Protein AF-A0A972NFC0-F1 (afdb_monomer)

Structure (mmCIF, N/CA/C/O backbone):
data_AF-A0A972NFC0-F1
#
_entry.id   AF-A0A972NFC0-F1
#
loop_
_atom_site.group_PDB
_atom_site.id
_atom_site.type_symbol
_atom_site.label_atom_id
_atom_site.label_alt_id
_atom_site.label_comp_id
_atom_site.label_asym_id
_atom_site.label_entity_id
_a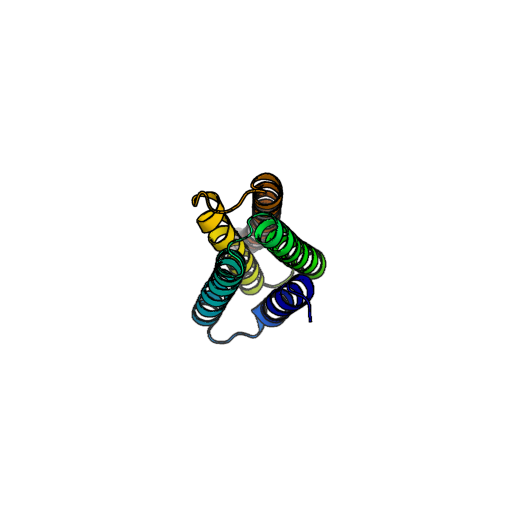tom_site.label_seq_id
_atom_site.pdbx_PDB_ins_code
_atom_site.Cartn_x
_atom_site.Cartn_y
_atom_site.Cartn_z
_atom_site.occupancy
_atom_site.B_iso_or_equiv
_atom_site.auth_seq_id
_atom_site.auth_comp_id
_atom_site.auth_asym_id
_atom_site.auth_atom_id
_atom_site.pdbx_PDB_model_num
ATOM 1 N N . MET A 1 1 ? -3.403 8.943 -20.385 1.00 60.56 1 MET A N 1
ATOM 2 C CA . MET A 1 1 ? -3.005 9.077 -18.966 1.00 60.56 1 MET A CA 1
ATOM 3 C C . MET A 1 1 ? -1.636 8.442 -18.799 1.00 60.56 1 MET A C 1
ATOM 5 O O . MET A 1 1 ? -1.401 7.422 -19.431 1.00 60.56 1 MET A O 1
ATOM 9 N N . GLY A 1 2 ? -0.722 9.068 -18.053 1.00 87.06 2 GLY A N 1
ATOM 10 C CA . GLY A 1 2 ? 0.599 8.486 -17.775 1.00 87.06 2 GLY A CA 1
ATOM 11 C C . GLY A 1 2 ? 0.533 7.410 -16.686 1.00 87.06 2 GLY A C 1
ATOM 12 O O . GLY A 1 2 ? -0.426 7.394 -15.914 1.00 87.06 2 GLY A O 1
ATOM 13 N N . VAL A 1 3 ? 1.562 6.556 -16.597 1.00 89.19 3 VAL A N 1
ATOM 14 C CA . VAL A 1 3 ? 1.676 5.469 -15.595 1.00 89.19 3 VAL A CA 1
ATOM 15 C C . VAL A 1 3 ? 1.441 5.986 -14.175 1.00 89.19 3 VAL A C 1
ATOM 17 O O . VAL A 1 3 ? 0.684 5.390 -13.411 1.00 89.19 3 VAL A O 1
ATOM 20 N N . LYS A 1 4 ? 2.028 7.144 -13.858 1.00 93.62 4 LYS A N 1
ATOM 21 C CA . LYS A 1 4 ? 1.857 7.840 -12.581 1.00 93.62 4 LYS A CA 1
ATOM 22 C C . LYS A 1 4 ? 0.387 8.110 -12.242 1.00 93.62 4 LYS A C 1
ATOM 24 O O . LYS A 1 4 ? -0.090 7.691 -11.192 1.00 93.62 4 LYS A O 1
ATOM 29 N N . SER A 1 5 ? -0.333 8.801 -13.130 1.00 93.94 5 SER A N 1
ATOM 30 C CA . SER A 1 5 ? -1.737 9.175 -12.909 1.00 93.94 5 SER A CA 1
ATOM 31 C C . SER A 1 5 ? -2.646 7.951 -12.840 1.00 93.94 5 SER A C 1
ATOM 33 O O . SER A 1 5 ? -3.514 7.892 -11.976 1.00 93.94 5 SER A O 1
ATOM 35 N N . GLU A 1 6 ? -2.413 6.956 -13.706 1.00 93.50 6 GLU A N 1
ATOM 36 C CA . GLU A 1 6 ? -3.192 5.714 -13.704 1.00 93.50 6 GLU A CA 1
ATOM 37 C C . GLU A 1 6 ? -3.060 4.981 -12.365 1.00 93.50 6 GLU A C 1
ATOM 39 O O . GLU A 1 6 ? -4.065 4.571 -11.779 1.00 93.50 6 GLU A O 1
ATOM 44 N N . LEU A 1 7 ? -1.832 4.824 -11.858 1.00 94.50 7 LEU A N 1
ATOM 45 C CA . LEU A 1 7 ? -1.628 4.144 -10.586 1.00 94.50 7 LEU A CA 1
ATOM 46 C C . LEU A 1 7 ? -2.219 4.939 -9.425 1.00 94.50 7 LEU A C 1
ATOM 48 O O . LEU A 1 7 ? -2.877 4.359 -8.562 1.00 94.50 7 LEU A O 1
ATOM 52 N N . LYS A 1 8 ? -2.003 6.256 -9.421 1.00 96.44 8 LYS A N 1
ATOM 53 C CA . LYS A 1 8 ? -2.528 7.137 -8.386 1.00 96.44 8 LYS A CA 1
ATOM 54 C C . LYS A 1 8 ? -4.042 6.986 -8.254 1.00 96.44 8 LYS A C 1
ATOM 56 O O . LYS A 1 8 ? -4.540 6.674 -7.176 1.00 96.44 8 LYS A O 1
ATOM 61 N N . GLU A 1 9 ? -4.772 7.130 -9.357 1.00 96.12 9 GLU A N 1
ATOM 62 C CA . GLU A 1 9 ? -6.231 6.987 -9.372 1.00 96.12 9 GLU A CA 1
ATOM 63 C C . GLU A 1 9 ? -6.678 5.579 -8.971 1.00 96.12 9 GLU A C 1
ATOM 65 O O . GLU A 1 9 ? -7.616 5.427 -8.190 1.00 96.12 9 GLU A O 1
ATOM 70 N N . PHE A 1 10 ? -5.985 4.540 -9.446 1.00 96.06 10 PHE A N 1
ATOM 71 C CA . PHE A 1 10 ? 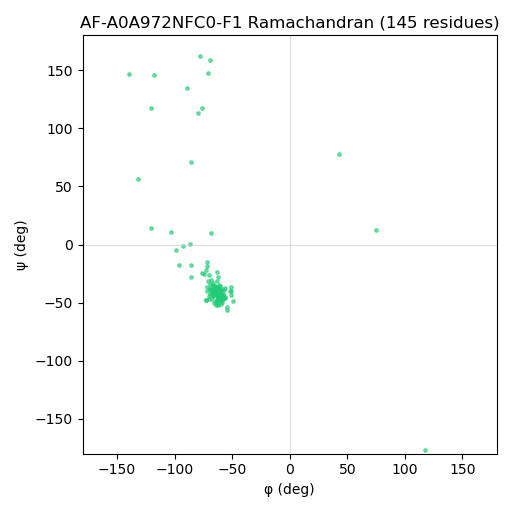-6.271 3.155 -9.075 1.00 96.06 10 PHE A CA 1
ATOM 72 C C . PHE A 1 10 ? -6.194 2.929 -7.554 1.00 96.06 10 PHE A C 1
ATOM 74 O O . PHE A 1 10 ? -7.097 2.320 -6.975 1.00 96.06 10 PHE A O 1
ATOM 81 N N . VAL A 1 11 ? -5.149 3.445 -6.901 1.00 96.62 11 VAL A N 1
ATOM 82 C CA . VAL A 1 11 ? -4.950 3.327 -5.447 1.00 96.62 11 VAL A CA 1
ATOM 83 C C . VAL A 1 11 ? -5.968 4.174 -4.686 1.00 96.62 11 VAL A C 1
ATOM 85 O O . VAL A 1 11 ? -6.581 3.676 -3.742 1.00 96.62 11 VAL A O 1
ATOM 88 N N . LEU A 1 12 ? -6.207 5.417 -5.118 1.00 96.25 12 LEU A N 1
ATOM 89 C CA . LEU A 1 12 ? -7.180 6.318 -4.491 1.00 96.25 12 LEU A CA 1
ATOM 90 C C . LEU A 1 12 ? -8.602 5.758 -4.537 1.00 9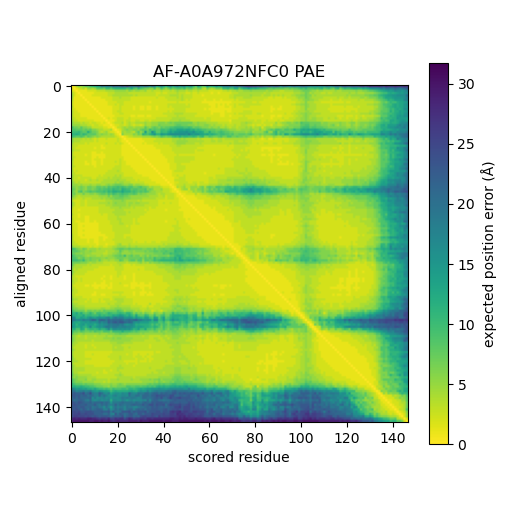6.25 12 LEU A C 1
ATOM 92 O O . LEU A 1 12 ? -9.300 5.776 -3.526 1.00 96.25 12 LEU A O 1
ATOM 96 N N . ASN A 1 13 ? -9.025 5.226 -5.684 1.00 95.00 13 ASN A N 1
ATOM 97 C CA . ASN A 1 13 ? -10.363 4.663 -5.853 1.00 95.00 13 ASN A CA 1
ATOM 98 C C . ASN A 1 13 ? -10.604 3.481 -4.907 1.00 95.00 13 ASN A C 1
ATOM 100 O O . ASN A 1 13 ? -11.687 3.346 -4.331 1.00 95.00 13 ASN A O 1
ATOM 104 N N . PHE A 1 14 ? -9.591 2.635 -4.705 1.00 95.25 14 PHE A N 1
ATOM 105 C CA . PHE A 1 14 ? -9.695 1.543 -3.745 1.00 95.25 14 PHE A CA 1
ATOM 106 C C . PHE A 1 14 ? -9.651 2.051 -2.297 1.00 95.25 14 PHE A C 1
ATOM 108 O O . PHE A 1 14 ? -10.509 1.684 -1.497 1.00 95.25 14 PHE A O 1
ATOM 115 N N . GLY A 1 15 ? -8.694 2.926 -1.972 1.00 93.56 15 GLY A N 1
ATOM 116 C CA . GLY A 1 15 ? -8.481 3.453 -0.622 1.00 93.56 15 GLY A CA 1
ATOM 117 C C . GLY A 1 15 ? -9.652 4.282 -0.083 1.00 93.56 15 GLY A C 1
ATOM 118 O O . GLY A 1 15 ? -10.005 4.168 1.087 1.00 93.56 15 GLY A O 1
ATOM 119 N N . ARG A 1 16 ? -10.321 5.066 -0.936 1.00 93.25 16 ARG A N 1
ATOM 120 C CA . ARG A 1 16 ? -11.487 5.878 -0.537 1.00 93.25 16 ARG A CA 1
ATOM 121 C C . ARG A 1 16 ? -12.748 5.048 -0.291 1.00 93.25 16 ARG A C 1
ATOM 123 O O . ARG A 1 16 ? -13.626 5.495 0.433 1.00 93.25 16 ARG A O 1
ATOM 130 N N . SER A 1 17 ? -12.831 3.840 -0.851 1.00 90.81 17 SER A N 1
ATOM 131 C CA . SER A 1 17 ? -14.014 2.971 -0.758 1.00 90.81 17 SER A CA 1
ATOM 132 C C . SER A 1 17 ? -13.864 1.817 0.244 1.00 90.81 17 SER A C 1
ATOM 134 O O . SER A 1 17 ? -14.705 0.923 0.280 1.00 90.81 17 SER A O 1
ATOM 136 N N . LEU A 1 18 ? -12.821 1.807 1.088 1.00 89.75 18 LEU A N 1
ATOM 137 C CA . LEU A 1 18 ? -12.533 0.693 2.014 1.00 89.75 18 LEU A CA 1
ATOM 138 C C . LEU A 1 18 ? -13.701 0.361 2.964 1.00 89.75 18 LEU A C 1
ATOM 140 O O . LEU A 1 18 ? -13.955 -0.812 3.255 1.00 89.75 18 LEU A O 1
ATOM 144 N N . GLY A 1 19 ? -14.420 1.381 3.443 1.00 83.12 19 GLY A N 1
ATOM 145 C CA . GLY A 1 19 ? -15.550 1.215 4.364 1.00 83.12 19 GLY A CA 1
ATOM 146 C C . GLY A 1 19 ? -16.788 0.574 3.728 1.00 83.12 19 GLY A C 1
ATOM 147 O O . GLY A 1 19 ? -17.548 -0.093 4.422 1.00 83.12 19 GLY A O 1
ATOM 148 N N . GLU A 1 20 ? -16.956 0.712 2.414 1.00 86.38 20 GLU A N 1
ATOM 149 C CA . GLU A 1 20 ? -18.196 0.384 1.693 1.00 86.38 20 GLU A CA 1
ATOM 150 C C . GLU A 1 20 ? -18.151 -0.993 1.005 1.00 86.38 20 GLU A C 1
ATOM 152 O O . GLU A 1 20 ? -19.137 -1.449 0.433 1.00 86.38 20 GLU A O 1
ATOM 157 N N . LYS A 1 21 ? -17.008 -1.692 1.043 1.00 84.75 21 LYS A N 1
ATOM 158 C CA . LYS A 1 21 ? -16.838 -2.982 0.354 1.00 84.75 21 LYS A CA 1
ATOM 159 C C . LYS A 1 21 ? -17.456 -4.141 1.141 1.00 84.75 21 LYS A C 1
ATOM 161 O O . LYS A 1 21 ? -16.927 -4.542 2.177 1.00 84.75 21 LYS A O 1
ATOM 166 N N . GLU A 1 22 ? -18.514 -4.737 0.591 1.00 73.69 22 GLU A N 1
ATOM 167 C CA . GLU A 1 22 ? -19.246 -5.870 1.190 1.00 73.69 22 GLU A CA 1
ATOM 168 C C . GLU A 1 22 ? -18.472 -7.208 1.163 1.00 73.69 22 GLU A C 1
ATOM 170 O O . GLU A 1 22 ? -18.783 -8.117 1.926 1.00 73.69 22 GLU A O 1
ATOM 175 N N . ALA A 1 23 ? -17.403 -7.315 0.364 1.00 88.62 23 ALA A N 1
ATOM 176 C CA . ALA A 1 23 ? -16.507 -8.479 0.307 1.00 88.62 23 ALA A CA 1
ATOM 177 C C . ALA A 1 23 ? -15.030 -8.055 0.375 1.00 88.62 23 ALA A C 1
ATOM 179 O O . ALA A 1 23 ? -14.236 -8.345 -0.525 1.00 88.62 23 ALA A O 1
ATOM 180 N N . PHE A 1 24 ? -14.675 -7.319 1.432 1.00 92.50 24 PHE A N 1
ATOM 181 C CA . PHE A 1 24 ? -13.387 -6.630 1.549 1.00 92.50 24 PHE A CA 1
ATOM 182 C C . PHE A 1 24 ? -12.167 -7.510 1.230 1.00 92.50 24 PHE A C 1
ATOM 184 O O . PHE A 1 24 ? -11.332 -7.098 0.432 1.00 92.50 24 PHE A O 1
ATOM 191 N N . GLU A 1 25 ? -12.067 -8.719 1.788 1.00 91.44 25 GLU A N 1
ATOM 192 C CA . GLU A 1 25 ? -10.900 -9.592 1.569 1.00 91.44 25 GLU A CA 1
ATOM 193 C C . GLU A 1 25 ? -10.748 -10.020 0.102 1.00 91.44 25 GLU A C 1
ATOM 195 O O . GLU A 1 25 ? -9.647 -9.984 -0.452 1.00 91.44 25 GLU A O 1
ATOM 200 N N . GLY A 1 26 ? -11.857 -10.370 -0.557 1.00 94.38 26 GLY A N 1
ATOM 201 C CA . GLY A 1 26 ? -11.858 -10.727 -1.976 1.00 94.38 26 GLY A CA 1
ATOM 202 C C . GLY A 1 26 ? -11.515 -9.534 -2.869 1.00 94.38 26 GLY A C 1
ATOM 203 O O . GLY A 1 26 ? -10.740 -9.661 -3.817 1.00 94.38 26 GLY A O 1
ATOM 204 N N . GLU A 1 27 ? -12.040 -8.355 -2.544 1.00 95.31 27 GLU A N 1
ATOM 205 C CA . GLU A 1 27 ? -11.716 -7.110 -3.244 1.00 95.31 27 GLU A CA 1
ATOM 206 C C . GLU A 1 27 ? -10.253 -6.693 -3.034 1.00 95.31 27 GLU A C 1
ATOM 208 O O . GLU A 1 27 ? -9.588 -6.279 -3.984 1.00 95.31 27 GLU A O 1
ATOM 213 N N . LEU A 1 28 ? -9.717 -6.867 -1.824 1.00 95.88 28 LEU A N 1
ATOM 214 C CA . LEU A 1 28 ? -8.312 -6.619 -1.511 1.00 95.88 28 LEU A CA 1
ATOM 215 C C . LEU A 1 28 ? -7.397 -7.566 -2.292 1.00 95.88 28 LEU A C 1
ATOM 217 O O . LEU A 1 28 ? -6.378 -7.131 -2.827 1.00 95.88 28 LEU A O 1
ATOM 221 N N . LEU A 1 29 ? -7.766 -8.843 -2.415 1.00 95.25 29 LEU A N 1
ATOM 222 C CA . LEU A 1 29 ? -7.025 -9.795 -3.239 1.00 95.25 29 LEU A CA 1
ATOM 223 C C . LEU A 1 29 ? -6.996 -9.360 -4.711 1.00 95.25 29 LEU A C 1
ATOM 225 O O . LEU A 1 29 ? -5.921 -9.314 -5.312 1.00 95.25 29 LEU A O 1
ATOM 229 N N . LYS A 1 30 ? -8.148 -8.985 -5.285 1.00 95.25 30 LYS A N 1
ATOM 230 C CA . LYS A 1 30 ? -8.222 -8.471 -6.665 1.00 95.25 30 LYS A CA 1
ATOM 231 C C . LYS A 1 30 ? -7.359 -7.225 -6.846 1.00 95.25 30 LYS A C 1
ATOM 233 O O . LYS A 1 30 ? -6.621 -7.134 -7.825 1.00 95.25 30 LYS A O 1
ATOM 238 N N . PHE A 1 31 ? -7.416 -6.294 -5.895 1.00 96.31 31 PHE A N 1
ATOM 239 C CA . PHE A 1 31 ? -6.586 -5.093 -5.898 1.00 96.31 31 PHE A CA 1
ATOM 240 C C . PHE A 1 31 ? -5.094 -5.435 -5.902 1.00 96.31 31 PHE A C 1
ATOM 242 O O . PHE A 1 31 ? -4.364 -4.941 -6.758 1.00 96.31 31 PHE A O 1
ATOM 249 N N . ARG A 1 32 ? -4.643 -6.329 -5.013 1.00 95.94 32 ARG A N 1
ATOM 250 C CA . ARG A 1 32 ? -3.235 -6.756 -4.935 1.00 95.94 32 ARG A CA 1
ATOM 251 C C . ARG A 1 32 ? -2.758 -7.401 -6.234 1.00 95.94 32 ARG A C 1
ATOM 253 O O . ARG A 1 32 ? -1.691 -7.053 -6.732 1.00 95.94 32 ARG A O 1
ATOM 260 N N . LEU A 1 33 ? -3.559 -8.291 -6.821 1.00 95.12 33 LEU A N 1
ATOM 261 C CA . LEU A 1 33 ? -3.243 -8.911 -8.112 1.00 95.12 33 LEU A CA 1
ATOM 262 C C . LEU A 1 33 ? -3.163 -7.870 -9.236 1.00 95.12 33 LEU A C 1
ATOM 264 O O . LEU A 1 33 ? -2.250 -7.914 -10.058 1.00 95.12 33 LEU A O 1
ATOM 268 N N . ALA A 1 34 ? -4.080 -6.904 -9.250 1.00 95.62 34 ALA A N 1
ATOM 269 C CA . ALA A 1 34 ? -4.103 -5.836 -10.242 1.00 95.62 34 ALA A CA 1
ATOM 270 C C . ALA A 1 34 ? -2.956 -4.822 -10.060 1.00 95.62 34 ALA A C 1
ATOM 272 O O . ALA A 1 34 ? -2.467 -4.277 -11.052 1.00 95.62 34 ALA A O 1
ATOM 273 N N . LEU A 1 35 ? -2.504 -4.579 -8.825 1.00 95.06 35 LEU A N 1
ATOM 274 C CA . LEU A 1 35 ? -1.296 -3.807 -8.527 1.00 95.06 35 LEU A CA 1
ATOM 275 C C . LEU A 1 35 ? -0.055 -4.550 -9.034 1.00 95.06 35 LEU A C 1
ATOM 277 O O . LEU A 1 35 ? 0.727 -3.990 -9.800 1.00 95.06 35 LEU A O 1
ATOM 281 N N . LYS A 1 36 ? 0.072 -5.839 -8.694 1.00 92.88 36 LYS A N 1
ATOM 282 C CA . LYS A 1 36 ? 1.172 -6.703 -9.144 1.00 92.88 36 LYS A CA 1
ATOM 283 C C . LYS A 1 36 ? 1.265 -6.748 -10.671 1.00 92.88 36 LYS A C 1
ATOM 285 O O . LYS A 1 36 ? 2.342 -6.561 -11.228 1.00 92.88 36 LYS A O 1
ATOM 290 N N . ALA A 1 37 ? 0.135 -6.915 -11.358 1.00 92.94 37 ALA A N 1
ATOM 291 C CA . ALA A 1 37 ? 0.079 -6.936 -12.818 1.00 92.94 37 ALA A CA 1
ATOM 292 C C . ALA A 1 37 ? 0.552 -5.620 -13.460 1.00 92.94 37 ALA A C 1
ATOM 294 O O . ALA A 1 37 ? 1.169 -5.650 -14.523 1.00 92.94 37 ALA A O 1
ATOM 295 N N . ARG A 1 38 ? 0.295 -4.466 -12.828 1.00 92.81 38 ARG A N 1
ATOM 296 C CA . ARG A 1 38 ? 0.779 -3.161 -13.313 1.00 92.81 38 ARG A CA 1
ATOM 297 C C . ARG A 1 38 ? 2.290 -3.025 -1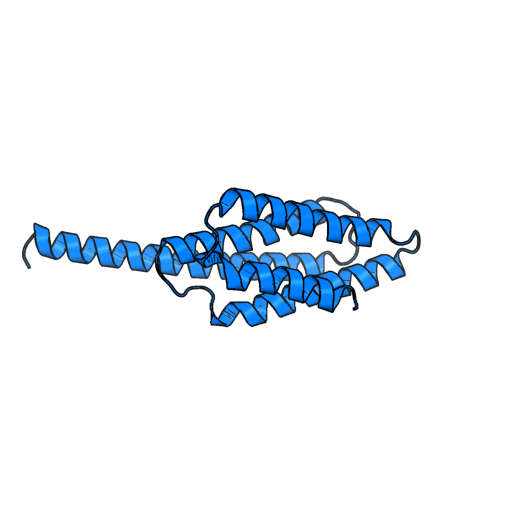3.185 1.00 92.81 38 ARG A C 1
ATOM 299 O O . ARG A 1 38 ? 2.927 -2.582 -14.135 1.00 92.81 38 ARG A O 1
ATOM 306 N N . VAL A 1 39 ? 2.856 -3.458 -12.060 1.00 89.50 39 VAL A N 1
ATOM 307 C CA . VAL A 1 39 ? 4.313 -3.472 -11.859 1.00 89.50 39 VAL A CA 1
ATOM 308 C C . VAL A 1 39 ? 4.980 -4.406 -12.871 1.00 89.50 39 VAL A C 1
ATOM 310 O O . VAL A 1 39 ? 5.897 -3.988 -13.572 1.00 89.50 39 VAL A O 1
ATOM 313 N N . VAL A 1 40 ? 4.462 -5.629 -13.041 1.00 89.81 40 VAL A N 1
ATOM 314 C CA . VAL A 1 40 ? 4.969 -6.578 -14.050 1.00 89.81 40 VAL A CA 1
ATOM 315 C C . VAL A 1 40 ? 4.889 -5.988 -15.456 1.00 89.81 40 VAL A C 1
ATOM 317 O O . VAL A 1 40 ? 5.855 -6.090 -16.203 1.00 89.81 40 VAL A O 1
ATOM 320 N N . ARG A 1 41 ? 3.779 -5.324 -15.808 1.00 89.81 41 ARG A N 1
ATOM 321 C CA . ARG A 1 41 ? 3.623 -4.672 -17.115 1.00 89.81 41 ARG A CA 1
ATOM 322 C C . ARG A 1 41 ? 4.717 -3.638 -17.367 1.00 89.81 41 ARG A C 1
ATOM 324 O O . ARG A 1 41 ? 5.228 -3.595 -18.480 1.00 89.81 41 ARG A O 1
ATOM 331 N N . VAL A 1 42 ? 5.059 -2.825 -16.366 1.00 88.12 42 VAL A N 1
ATOM 332 C CA . VAL A 1 42 ? 6.157 -1.850 -16.462 1.00 88.12 42 VAL A CA 1
ATOM 333 C C . VAL A 1 42 ? 7.493 -2.559 -16.676 1.00 88.12 42 VAL A C 1
ATOM 335 O O . VAL A 1 42 ? 8.222 -2.211 -17.601 1.00 88.12 42 VAL A O 1
ATOM 338 N N . LEU A 1 43 ? 7.776 -3.597 -15.888 1.00 84.25 43 LEU A N 1
ATOM 339 C CA . LEU A 1 43 ? 9.016 -4.372 -15.997 1.00 84.25 43 LEU A CA 1
ATOM 340 C C . LEU A 1 43 ? 9.160 -5.092 -17.347 1.00 84.25 43 LEU A C 1
ATOM 342 O O . LEU A 1 43 ? 10.271 -5.248 -17.849 1.00 84.25 43 LEU A O 1
ATOM 346 N N . SER A 1 44 ? 8.047 -5.502 -17.957 1.00 86.50 44 SER A N 1
ATOM 347 C CA . SER A 1 44 ? 8.023 -6.166 -19.263 1.00 86.50 44 SER A CA 1
ATOM 348 C C . SER A 1 44 ? 7.837 -5.214 -20.450 1.00 86.50 44 SER A C 1
ATOM 350 O O . SER A 1 44 ? 7.750 -5.686 -21.580 1.00 86.50 44 SER A O 1
ATOM 352 N N . PHE A 1 45 ? 7.688 -3.902 -20.224 1.00 86.25 45 PHE A N 1
ATOM 353 C CA . PHE A 1 45 ? 7.239 -2.964 -21.263 1.00 86.25 45 PHE A CA 1
ATOM 354 C C . PHE A 1 45 ? 8.269 -2.755 -22.378 1.00 86.25 45 PHE A C 1
ATOM 356 O O . PHE A 1 45 ? 7.905 -2.632 -23.545 1.00 86.25 45 PHE A O 1
ATOM 363 N N . SER A 1 46 ? 9.550 -2.700 -22.017 1.00 82.75 46 SER A N 1
ATOM 364 C CA . SER A 1 46 ? 10.649 -2.388 -22.929 1.00 82.75 46 SER A CA 1
ATOM 365 C C . SER A 1 46 ? 11.849 -3.285 -22.630 1.00 82.75 46 SER A C 1
ATOM 367 O O . SER A 1 46 ? 12.063 -3.611 -21.466 1.00 82.75 46 SER A O 1
ATOM 369 N N . PRO A 1 47 ? 12.660 -3.679 -23.629 1.00 79.50 47 PRO A N 1
ATOM 370 C CA . PRO A 1 47 ? 13.974 -4.270 -23.380 1.00 79.50 47 PRO A CA 1
ATOM 371 C C . PRO A 1 47 ? 15.000 -3.237 -22.880 1.00 79.50 47 PRO A C 1
ATOM 373 O O . PRO A 1 47 ? 16.016 -3.631 -22.317 1.00 79.50 47 PRO A O 1
ATOM 376 N N . ASP A 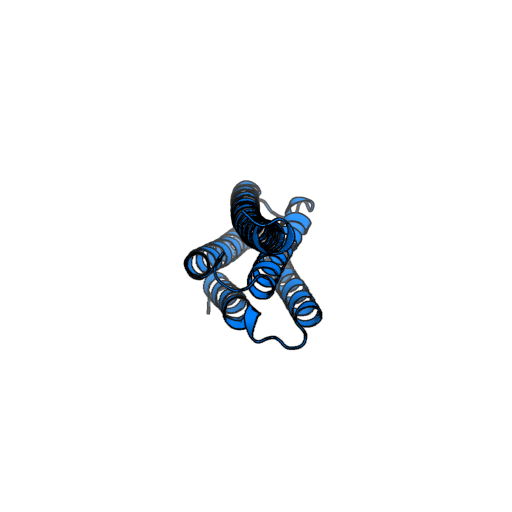1 48 ? 14.741 -1.939 -23.078 1.00 87.38 48 ASP A N 1
ATOM 377 C CA . ASP A 1 48 ? 15.590 -0.839 -22.612 1.00 87.38 48 ASP A CA 1
ATOM 378 C C . ASP A 1 48 ? 15.412 -0.618 -21.104 1.00 87.38 48 ASP A C 1
ATOM 380 O O . ASP A 1 48 ? 14.321 -0.277 -20.634 1.00 87.38 48 ASP A O 1
ATOM 384 N N . GLU A 1 49 ? 16.499 -0.804 -20.359 1.00 84.62 49 GLU A N 1
ATOM 385 C CA . GLU A 1 49 ? 16.525 -0.690 -18.904 1.00 84.62 49 GLU A CA 1
ATOM 386 C C . GLU A 1 49 ? 16.247 0.737 -18.415 1.00 84.62 49 GLU A C 1
ATOM 388 O O . GLU A 1 49 ? 15.489 0.916 -17.466 1.00 84.62 49 GLU A O 1
ATOM 393 N N . ALA A 1 50 ? 16.748 1.764 -19.108 1.00 86.56 50 ALA A N 1
ATOM 394 C CA . ALA A 1 50 ? 16.531 3.155 -18.707 1.00 86.56 50 ALA A CA 1
ATOM 395 C C . ALA A 1 50 ? 15.046 3.541 -18.806 1.00 86.56 50 ALA A C 1
ATOM 397 O O . ALA A 1 50 ? 14.509 4.258 -17.959 1.00 86.56 50 ALA A O 1
ATOM 398 N N . VAL A 1 51 ? 14.351 3.013 -19.819 1.00 88.25 51 VAL A N 1
ATOM 399 C CA . VAL A 1 51 ? 12.903 3.200 -19.971 1.00 88.25 51 VAL A CA 1
ATOM 400 C C . VAL A 1 51 ? 12.139 2.487 -18.852 1.00 88.25 51 VAL A C 1
ATOM 402 O O . VAL A 1 51 ? 11.196 3.062 -18.305 1.00 88.25 51 VAL A O 1
ATOM 405 N N . LYS A 1 52 ? 12.533 1.262 -18.471 1.00 87.06 52 LYS A N 1
ATOM 406 C CA . LYS A 1 52 ? 11.902 0.552 -17.342 1.00 87.06 52 LYS A CA 1
ATOM 407 C C . LYS A 1 52 ? 12.085 1.307 -16.034 1.00 87.06 52 LYS A C 1
ATOM 409 O O . LYS A 1 52 ? 11.113 1.465 -15.300 1.00 87.06 52 LYS A O 1
ATOM 414 N N . GLU A 1 53 ? 13.294 1.791 -15.757 1.00 86.38 53 GLU A N 1
ATOM 415 C CA . GLU A 1 53 ? 13.590 2.560 -14.548 1.00 86.38 53 GLU A CA 1
ATOM 416 C C . GLU A 1 53 ? 12.746 3.835 -14.480 1.00 86.38 53 GLU A C 1
ATOM 418 O O . GLU A 1 53 ? 12.120 4.104 -13.455 1.00 86.38 53 GLU A O 1
ATOM 423 N N . GLN A 1 54 ? 12.632 4.574 -15.589 1.00 89.56 54 GLN A N 1
ATOM 424 C CA . GLN A 1 54 ? 11.789 5.768 -15.655 1.00 89.56 54 GLN A CA 1
ATOM 425 C C . GLN A 1 54 ? 10.310 5.449 -15.386 1.00 89.56 54 GLN A C 1
ATOM 427 O O . GLN A 1 54 ? 9.645 6.153 -14.623 1.00 89.56 54 GLN A O 1
ATOM 432 N N . LEU A 1 55 ? 9.774 4.396 -16.006 1.00 90.44 55 LEU A N 1
ATOM 433 C CA . LEU A 1 55 ? 8.383 3.986 -15.805 1.00 90.44 55 LEU A CA 1
ATOM 434 C C . LEU A 1 55 ? 8.145 3.461 -14.384 1.00 90.44 55 LEU A C 1
ATOM 436 O O . LEU A 1 55 ? 7.078 3.702 -13.817 1.00 90.44 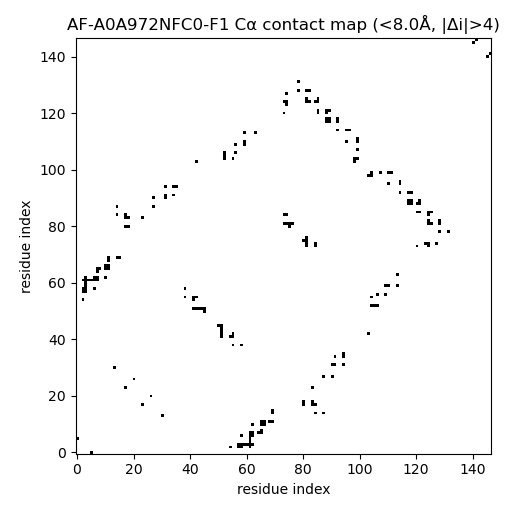55 LEU A O 1
ATOM 440 N N . MET A 1 56 ? 9.132 2.786 -13.792 1.00 88.94 56 MET A N 1
ATOM 441 C CA . MET A 1 56 ? 9.070 2.336 -12.405 1.00 88.94 56 MET A CA 1
ATOM 442 C C . MET A 1 56 ? 9.065 3.524 -11.447 1.00 88.94 56 MET A C 1
ATOM 444 O O . MET A 1 56 ? 8.225 3.572 -10.555 1.00 88.94 56 MET A O 1
ATOM 448 N N . ALA A 1 57 ? 9.923 4.522 -11.666 1.00 89.69 57 ALA A N 1
ATOM 449 C CA . ALA A 1 57 ? 9.926 5.750 -10.876 1.00 89.69 57 ALA A CA 1
ATOM 450 C C . ALA A 1 57 ? 8.559 6.453 -10.934 1.00 89.69 57 ALA A C 1
ATOM 452 O O . ALA A 1 57 ? 7.995 6.794 -9.897 1.00 89.69 57 ALA A O 1
ATOM 453 N N . GLN A 1 58 ? 7.962 6.570 -12.126 1.00 92.56 58 GLN A N 1
ATOM 454 C CA . GLN A 1 58 ? 6.608 7.119 -12.284 1.00 92.56 58 GLN A CA 1
ATOM 455 C C . GLN A 1 58 ? 5.542 6.309 -11.536 1.00 92.56 58 GLN A C 1
ATOM 457 O O . GLN A 1 58 ? 4.616 6.891 -10.967 1.00 92.56 58 GLN A O 1
ATOM 462 N N . LEU A 1 59 ? 5.653 4.978 -11.543 1.00 92.44 59 LEU A N 1
ATOM 463 C CA . LEU A 1 59 ? 4.769 4.089 -10.792 1.00 92.44 59 LEU A CA 1
ATOM 464 C C . LEU A 1 59 ? 4.916 4.364 -9.286 1.00 92.44 59 LEU A C 1
ATOM 466 O O . LEU A 1 59 ? 3.925 4.649 -8.619 1.00 92.44 59 LEU A O 1
ATOM 470 N N . LEU A 1 60 ? 6.136 4.358 -8.749 1.00 92.06 60 LEU A N 1
ATOM 471 C CA . LEU A 1 60 ? 6.381 4.602 -7.324 1.00 92.06 60 LEU A CA 1
ATOM 472 C C . LEU A 1 60 ? 5.925 5.995 -6.878 1.00 92.06 60 LEU A C 1
ATOM 474 O O . LEU A 1 60 ? 5.282 6.109 -5.837 1.00 92.06 60 LEU A O 1
ATOM 478 N N . GLU A 1 61 ? 6.164 7.027 -7.687 1.00 93.19 61 GLU A N 1
ATOM 479 C CA . GLU A 1 61 ? 5.657 8.378 -7.426 1.00 93.19 61 GLU A CA 1
ATOM 480 C C . GLU A 1 61 ? 4.126 8.424 -7.378 1.00 93.19 61 GLU A C 1
ATOM 482 O O . GLU A 1 61 ? 3.549 9.070 -6.505 1.00 93.19 61 GLU A O 1
ATOM 487 N N . GLY A 1 62 ? 3.447 7.743 -8.308 1.00 94.56 62 GLY A N 1
ATOM 488 C CA . GLY A 1 62 ? 1.984 7.686 -8.326 1.00 94.56 62 GLY A CA 1
ATOM 489 C C . GLY A 1 62 ? 1.418 7.034 -7.066 1.00 94.56 62 GLY A C 1
ATOM 490 O O . GLY A 1 62 ? 0.398 7.477 -6.536 1.00 94.56 62 GLY A O 1
ATOM 491 N N . LEU A 1 63 ? 2.107 6.009 -6.559 1.00 94.81 63 LEU A N 1
ATOM 492 C CA . LEU A 1 63 ? 1.740 5.330 -5.322 1.00 94.81 63 LEU A CA 1
ATOM 493 C C . LEU A 1 63 ? 1.976 6.226 -4.106 1.00 94.81 63 LEU A C 1
ATOM 495 O O . LEU A 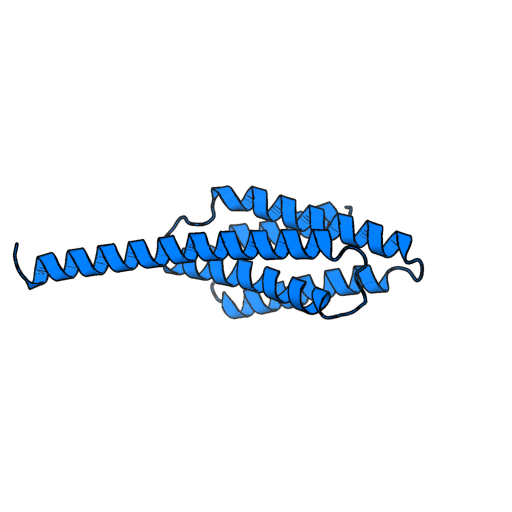1 63 ? 1.096 6.344 -3.257 1.00 94.81 63 LEU A O 1
ATOM 499 N N . GLU A 1 64 ? 3.138 6.873 -4.033 1.00 94.69 64 GLU A N 1
ATOM 500 C CA . GLU A 1 64 ? 3.482 7.784 -2.944 1.00 94.69 64 GLU A CA 1
ATOM 501 C C . GLU A 1 64 ? 2.491 8.953 -2.852 1.00 94.69 64 GLU A C 1
ATOM 503 O O . GLU A 1 64 ? 1.997 9.256 -1.767 1.00 94.69 64 GLU A O 1
ATOM 508 N N . GLU A 1 65 ? 2.135 9.575 -3.979 1.00 95.56 65 GLU A N 1
ATOM 509 C CA . GLU A 1 65 ? 1.136 10.648 -4.000 1.00 95.56 65 GLU A CA 1
ATOM 510 C C . GLU A 1 65 ? -0.251 10.170 -3.563 1.00 95.56 65 GLU A C 1
ATOM 512 O O . GLU A 1 65 ? -0.923 10.865 -2.803 1.00 95.56 65 GLU A O 1
ATOM 517 N N . ALA A 1 66 ? -0.683 8.987 -4.010 1.00 96.00 66 ALA A N 1
ATOM 518 C CA . ALA A 1 66 ? -1.960 8.430 -3.577 1.00 96.00 66 ALA A CA 1
ATOM 519 C C . ALA A 1 66 ? -1.991 8.178 -2.065 1.00 96.00 66 ALA A C 1
ATOM 521 O O . ALA A 1 66 ? -2.994 8.463 -1.415 1.00 96.00 66 ALA A O 1
ATOM 522 N N . LEU A 1 67 ? -0.899 7.664 -1.494 1.00 95.56 67 LEU A N 1
ATOM 523 C CA . LEU A 1 67 ? -0.803 7.409 -0.057 1.00 95.56 67 LEU A CA 1
ATOM 524 C C . LEU A 1 67 ? -0.810 8.704 0.755 1.00 95.56 67 LEU A C 1
ATOM 526 O O . LEU A 1 67 ? -1.545 8.779 1.735 1.00 95.56 67 LEU A O 1
ATOM 530 N N . LYS A 1 68 ? -0.074 9.732 0.314 1.00 94.81 68 LYS A N 1
ATOM 531 C CA . LYS A 1 68 ? -0.089 11.061 0.947 1.00 94.81 68 LYS A CA 1
ATOM 532 C C . LYS A 1 68 ? -1.481 11.689 0.934 1.00 94.81 68 LYS A C 1
ATOM 534 O O . LYS A 1 68 ? -1.894 12.277 1.922 1.00 94.81 68 LYS A O 1
ATOM 539 N N . GLU A 1 69 ? -2.231 11.535 -0.155 1.00 95.06 69 GLU A N 1
ATOM 540 C CA . GLU A 1 69 ? -3.617 12.017 -0.218 1.00 95.06 69 GLU A CA 1
ATOM 541 C C . GLU A 1 69 ? -4.572 11.216 0.675 1.00 95.06 69 GLU A C 1
ATOM 543 O O . GLU A 1 69 ? -5.527 11.769 1.216 1.00 95.06 69 GLU A O 1
ATOM 548 N N . LEU A 1 70 ? -4.347 9.910 0.834 1.00 93.44 70 LEU A N 1
ATOM 549 C CA . LEU A 1 70 ? -5.145 9.091 1.747 1.00 93.44 70 LEU A CA 1
ATOM 550 C C . LEU A 1 70 ? -4.785 9.350 3.211 1.00 93.44 70 LEU A C 1
ATOM 552 O O . LEU A 1 70 ? -5.644 9.153 4.071 1.00 93.44 70 LEU A O 1
ATOM 556 N N . GLU A 1 71 ? -3.562 9.801 3.494 1.00 91.94 71 GLU A N 1
ATOM 557 C CA . GLU A 1 71 ? -3.012 9.962 4.840 1.00 91.94 71 GLU A CA 1
ATOM 558 C C . GLU A 1 71 ? -3.924 10.749 5.784 1.00 91.94 71 GLU A C 1
ATOM 560 O O . GLU A 1 71 ? -4.110 10.334 6.927 1.00 91.94 71 GLU A O 1
ATOM 565 N N . GLU A 1 72 ? -4.566 11.814 5.301 1.00 84.38 72 GLU A N 1
ATOM 566 C CA . GLU A 1 72 ? -5.481 12.640 6.102 1.00 84.38 72 GLU A CA 1
ATOM 567 C C . GLU A 1 72 ? -6.707 11.869 6.624 1.00 84.38 72 GLU A C 1
ATOM 569 O O . GLU A 1 72 ? -7.278 12.214 7.663 1.00 84.38 72 GLU A O 1
ATOM 574 N N . SER A 1 73 ? -7.113 10.825 5.899 1.00 84.44 73 SER A N 1
ATOM 575 C CA . SER A 1 73 ? -8.246 9.956 6.236 1.00 84.44 73 SER A CA 1
ATOM 576 C C . SER A 1 73 ? -7.839 8.678 6.977 1.00 84.44 73 SER A C 1
ATOM 578 O O . SER A 1 73 ? -8.683 8.045 7.616 1.00 84.44 73 SER A O 1
ATOM 580 N N . LEU A 1 74 ? -6.557 8.301 6.916 1.00 87.81 74 LEU A N 1
ATOM 581 C CA . LEU A 1 74 ? -6.031 7.114 7.583 1.00 87.81 74 LEU A CA 1
ATOM 582 C C . LEU A 1 74 ? -5.987 7.306 9.101 1.00 87.81 74 LEU A C 1
ATOM 584 O O . LEU A 1 74 ? -5.747 8.399 9.610 1.00 87.81 74 LEU A O 1
ATOM 588 N N . GLY A 1 75 ? -6.186 6.216 9.841 1.00 80.81 75 GLY A N 1
ATOM 589 C CA . GLY A 1 75 ? -6.174 6.249 11.304 1.00 80.81 75 GLY A CA 1
ATOM 590 C C . GLY A 1 75 ? -7.434 6.868 11.910 1.00 80.81 75 GLY A C 1
ATOM 591 O O . GLY A 1 75 ? -7.462 7.151 13.100 1.00 80.81 75 GLY A O 1
ATOM 592 N N . ARG A 1 76 ? -8.486 7.076 11.111 1.00 83.88 76 ARG A N 1
ATOM 593 C CA . ARG A 1 76 ? -9.795 7.537 11.580 1.00 83.88 76 ARG A CA 1
ATOM 594 C C . ARG A 1 76 ? -10.858 6.489 11.288 1.00 83.88 76 ARG A C 1
ATOM 596 O O . ARG A 1 76 ? -10.816 5.831 10.247 1.00 83.88 76 ARG A O 1
ATOM 603 N N . GLY A 1 77 ? -11.829 6.394 12.191 1.00 86.81 77 GLY A N 1
ATOM 604 C CA . GLY A 1 77 ? -12.995 5.531 12.048 1.00 86.81 77 GLY A CA 1
ATOM 605 C C . GLY A 1 77 ? -13.098 4.454 13.120 1.00 86.81 77 GLY A C 1
ATOM 606 O O . GLY A 1 77 ? -12.301 4.380 14.056 1.00 86.81 77 GLY A O 1
ATOM 607 N N . GLU A 1 78 ? -14.119 3.620 12.959 1.00 89.62 78 GLU A N 1
ATOM 608 C CA . GLU A 1 78 ? -14.394 2.485 13.837 1.00 89.62 78 GLU A CA 1
ATOM 609 C C . GLU A 1 78 ? -13.332 1.379 13.673 1.00 89.62 78 GLU A C 1
ATOM 611 O O . GLU A 1 78 ? -12.701 1.283 12.612 1.00 89.62 78 GLU A O 1
ATOM 616 N N . PRO A 1 79 ? -13.164 0.475 14.658 1.00 90.25 79 PRO A N 1
ATOM 617 C CA . PRO A 1 79 ? -12.122 -0.554 14.632 1.00 90.25 79 PRO A CA 1
ATOM 618 C C . PRO A 1 79 ? -12.068 -1.386 13.345 1.00 90.25 79 PRO A C 1
ATOM 620 O O . PRO A 1 79 ? -10.992 -1.751 12.875 1.00 90.25 79 PRO A O 1
ATOM 623 N N . GLU A 1 80 ? -13.221 -1.684 12.749 1.00 90.56 80 GLU A N 1
ATOM 624 C CA . GLU A 1 80 ? -13.287 -2.430 11.492 1.00 90.56 80 GLU A CA 1
ATOM 625 C C . GLU A 1 80 ? -12.749 -1.614 10.304 1.00 90.56 80 GLU A C 1
ATOM 627 O O . GLU A 1 80 ? -12.028 -2.149 9.464 1.00 90.56 80 GLU A O 1
ATOM 632 N N . GLN A 1 81 ? -13.016 -0.306 10.251 1.00 91.50 81 GLN A N 1
ATOM 633 C CA . GLN A 1 81 ? -12.464 0.571 9.213 1.00 91.50 81 GLN A CA 1
ATOM 634 C C . GLN A 1 81 ? -10.945 0.690 9.346 1.00 91.50 81 GLN A C 1
ATOM 636 O O . GLN A 1 81 ? -10.233 0.547 8.353 1.00 91.50 81 GLN A O 1
ATOM 641 N N . LEU A 1 82 ? -10.442 0.861 10.571 1.00 92.62 82 LEU A N 1
ATOM 642 C CA . LEU A 1 82 ? -9.005 0.887 10.853 1.00 92.62 82 LEU A CA 1
ATOM 643 C C . LEU A 1 82 ? -8.329 -0.431 10.457 1.00 92.62 82 LEU A C 1
ATOM 645 O O . LEU A 1 82 ? -7.291 -0.425 9.799 1.00 92.62 82 LEU A O 1
ATOM 649 N N . ARG A 1 83 ? -8.948 -1.576 10.772 1.00 93.00 83 ARG A N 1
ATOM 650 C CA . ARG A 1 83 ? -8.448 -2.890 10.341 1.00 93.00 83 ARG A CA 1
ATOM 651 C C . ARG A 1 83 ? -8.347 -2.982 8.817 1.00 93.00 83 ARG A C 1
ATOM 653 O O . ARG A 1 83 ? -7.342 -3.467 8.303 1.00 93.00 83 ARG A O 1
ATOM 660 N N . ARG A 1 84 ? -9.364 -2.517 8.087 1.00 95.06 84 ARG A N 1
ATOM 661 C CA . ARG A 1 84 ? -9.361 -2.519 6.614 1.00 95.06 84 ARG A CA 1
ATOM 662 C C . ARG A 1 84 ? -8.293 -1.595 6.035 1.00 95.06 84 ARG A C 1
ATOM 664 O O . ARG A 1 84 ? -7.629 -1.981 5.077 1.00 95.06 84 ARG A O 1
ATOM 671 N N . GLN A 1 85 ? -8.089 -0.419 6.627 1.00 95.19 85 GLN A N 1
ATOM 672 C CA . GLN A 1 85 ? -7.002 0.491 6.253 1.00 95.19 85 GLN A CA 1
ATOM 673 C C . GLN A 1 85 ? -5.629 -0.166 6.453 1.00 95.19 85 GLN A C 1
ATOM 675 O O . GLN A 1 85 ? -4.814 -0.143 5.533 1.00 95.19 85 GLN A O 1
ATOM 680 N N . ALA A 1 86 ? -5.394 -0.821 7.596 1.00 95.31 86 ALA A N 1
ATOM 681 C CA . ALA A 1 86 ? -4.149 -1.548 7.846 1.00 95.31 86 ALA A CA 1
ATOM 682 C C . ALA A 1 86 ? -3.919 -2.654 6.803 1.00 95.31 86 ALA A C 1
ATOM 684 O O . ALA A 1 86 ? -2.881 -2.667 6.146 1.00 95.31 86 ALA A O 1
ATOM 685 N N . LEU A 1 87 ? -4.916 -3.516 6.567 1.00 96.19 87 LEU A N 1
ATOM 686 C CA . LEU A 1 87 ? -4.825 -4.604 5.584 1.00 96.19 87 LEU A CA 1
ATOM 687 C C . LEU A 1 87 ? -4.593 -4.099 4.153 1.00 96.19 87 LEU A C 1
ATOM 689 O O . LEU A 1 87 ? -3.879 -4.729 3.373 1.00 96.19 87 LEU A O 1
ATOM 693 N N . PHE A 1 88 ? -5.188 -2.963 3.792 1.00 96.62 88 PHE A N 1
ATOM 694 C CA . PHE A 1 88 ? -4.954 -2.314 2.507 1.00 96.62 88 PHE A CA 1
ATOM 695 C C . PHE A 1 88 ? -3.492 -1.881 2.344 1.00 96.62 88 PHE A C 1
ATOM 697 O O . PHE A 1 88 ? -2.852 -2.254 1.358 1.00 96.62 88 PHE A O 1
ATOM 704 N N . LEU A 1 89 ? -2.945 -1.157 3.323 1.00 96.88 89 LEU A N 1
ATOM 705 C CA . LEU A 1 89 ? -1.554 -0.697 3.305 1.00 96.88 89 LEU A CA 1
ATOM 706 C C . LEU A 1 89 ? -0.562 -1.867 3.347 1.00 96.88 89 LEU A C 1
ATOM 708 O O . LEU A 1 89 ? 0.417 -1.875 2.601 1.00 96.88 89 LEU A O 1
ATOM 712 N N . GLU A 1 90 ? -0.836 -2.891 4.156 1.00 95.69 90 GLU A N 1
ATOM 713 C CA . GLU A 1 90 ? -0.065 -4.138 4.188 1.00 95.69 90 GLU A CA 1
ATOM 714 C C . GLU A 1 90 ? -0.110 -4.861 2.839 1.00 95.69 90 GLU A C 1
ATOM 716 O O . GLU A 1 90 ? 0.908 -5.375 2.376 1.00 95.69 90 GLU A O 1
ATOM 721 N N . GLY A 1 91 ? -1.265 -4.863 2.169 1.00 95.12 91 GLY A N 1
ATOM 722 C CA . GLY A 1 91 ? -1.431 -5.428 0.835 1.00 95.12 91 GLY A CA 1
ATOM 723 C C . GLY A 1 91 ? -0.565 -4.731 -0.216 1.00 95.12 91 GLY A C 1
ATOM 724 O O . GLY A 1 91 ? 0.056 -5.408 -1.041 1.00 95.12 91 GLY A O 1
ATOM 725 N N . ILE A 1 92 ? -0.481 -3.397 -0.165 1.00 95.44 92 ILE A N 1
ATOM 726 C CA . ILE A 1 92 ? 0.430 -2.611 -1.008 1.00 95.44 92 ILE A CA 1
ATOM 727 C C . ILE A 1 92 ? 1.881 -2.957 -0.665 1.00 95.44 92 ILE A C 1
ATOM 729 O O . ILE A 1 92 ? 2.645 -3.332 -1.552 1.00 95.44 92 ILE A O 1
ATOM 733 N N . ASN A 1 93 ? 2.251 -2.889 0.617 1.00 93.88 93 ASN A N 1
ATOM 734 C CA . ASN A 1 93 ? 3.621 -3.105 1.083 1.00 93.88 93 ASN A CA 1
ATOM 735 C C . ASN A 1 93 ? 4.131 -4.508 0.728 1.00 93.88 93 ASN A C 1
ATOM 737 O O . ASN A 1 93 ? 5.234 -4.660 0.212 1.00 93.88 93 ASN A O 1
ATOM 741 N N . GLY A 1 94 ? 3.308 -5.538 0.941 1.00 91.69 94 GLY A N 1
ATOM 742 C CA . GLY A 1 94 ? 3.624 -6.909 0.549 1.00 91.69 94 GLY A CA 1
ATOM 743 C C . GLY A 1 94 ? 3.834 -7.036 -0.958 1.00 91.69 94 GLY A C 1
ATOM 744 O O . GLY A 1 94 ? 4.792 -7.665 -1.387 1.00 91.69 94 GLY A O 1
ATOM 745 N N . THR A 1 95 ? 3.001 -6.365 -1.761 1.00 90.81 95 THR A N 1
ATOM 746 C CA . THR A 1 95 ? 3.164 -6.366 -3.221 1.00 90.81 95 THR A CA 1
ATOM 747 C C . THR A 1 95 ? 4.479 -5.710 -3.638 1.00 90.81 95 THR A C 1
ATOM 749 O O . THR A 1 95 ? 5.154 -6.250 -4.498 1.00 90.81 95 THR A O 1
ATOM 752 N N . LEU A 1 96 ? 4.879 -4.591 -3.025 1.00 87.88 96 LEU A N 1
ATOM 753 C CA . LEU A 1 96 ? 6.167 -3.947 -3.316 1.00 87.88 96 LEU A CA 1
ATOM 754 C C . LEU A 1 96 ? 7.365 -4.797 -2.870 1.00 87.88 96 LEU A C 1
ATOM 756 O O . LEU A 1 96 ? 8.368 -4.863 -3.577 1.00 87.88 96 LEU A O 1
ATOM 760 N N . LYS A 1 97 ? 7.265 -5.455 -1.710 1.00 86.69 97 LYS A N 1
ATOM 761 C CA . LYS A 1 97 ? 8.326 -6.312 -1.163 1.00 86.69 97 LYS A CA 1
ATOM 762 C C . LYS A 1 97 ? 8.601 -7.540 -2.024 1.00 86.69 97 LYS A C 1
ATOM 764 O O . LYS A 1 97 ? 9.769 -7.892 -2.157 1.00 86.69 97 LYS A O 1
ATOM 769 N N . ASP A 1 98 ? 7.574 -8.132 -2.640 1.00 85.25 98 ASP A N 1
ATOM 770 C CA . ASP A 1 98 ? 7.759 -9.207 -3.628 1.00 85.25 98 ASP A CA 1
ATOM 771 C C . ASP A 1 98 ? 8.762 -8.779 -4.715 1.00 85.25 98 ASP A C 1
ATOM 773 O O . ASP A 1 98 ? 9.624 -9.560 -5.096 1.00 85.25 98 ASP A O 1
ATOM 777 N N . PHE A 1 99 ? 8.704 -7.521 -5.164 1.00 78.88 99 PHE A N 1
ATOM 778 C CA . PHE A 1 99 ? 9.602 -7.013 -6.202 1.00 78.88 99 PHE A CA 1
ATOM 779 C C . PHE A 1 99 ? 10.947 -6.489 -5.687 1.00 78.88 99 PHE A C 1
ATOM 781 O O . PHE A 1 99 ? 11.874 -6.358 -6.474 1.00 78.88 99 PHE A O 1
ATOM 788 N N . LEU A 1 100 ? 11.084 -6.188 -4.390 1.00 73.19 100 LEU A N 1
ATOM 789 C CA . LEU A 1 100 ? 12.397 -5.920 -3.783 1.00 73.19 100 LEU A CA 1
ATOM 790 C C . LEU A 1 100 ? 13.265 -7.183 -3.726 1.00 73.19 100 LEU A C 1
ATOM 792 O O . LEU A 1 100 ? 14.490 -7.078 -3.738 1.00 73.19 100 LEU A O 1
ATOM 796 N N . ALA A 1 101 ? 12.630 -8.353 -3.607 1.00 68.56 101 ALA A N 1
ATOM 797 C CA . ALA A 1 101 ? 13.311 -9.642 -3.592 1.00 68.56 101 ALA A CA 1
ATOM 798 C C . ALA A 1 101 ? 13.772 -10.085 -4.991 1.00 68.56 101 ALA A C 1
ATOM 800 O O . ALA A 1 101 ? 14.732 -10.846 -5.095 1.00 68.56 101 ALA A O 1
ATOM 801 N N . ASP A 1 102 ? 13.120 -9.588 -6.044 1.00 67.06 102 ASP A N 1
ATOM 802 C CA . ASP A 1 102 ? 13.473 -9.869 -7.431 1.00 67.06 102 ASP A CA 1
ATOM 803 C C . ASP A 1 102 ? 14.500 -8.841 -7.950 1.00 67.06 102 ASP A C 1
ATOM 805 O O . ASP A 1 102 ? 14.343 -7.631 -7.792 1.00 67.06 102 ASP A O 1
ATOM 809 N N . ASP A 1 103 ? 15.550 -9.297 -8.643 1.00 58.56 103 ASP A N 1
ATOM 810 C CA . ASP A 1 103 ? 16.635 -8.443 -9.169 1.00 58.56 103 ASP A CA 1
ATOM 811 C C . ASP A 1 103 ? 16.212 -7.492 -10.317 1.00 58.56 103 ASP A C 1
ATOM 8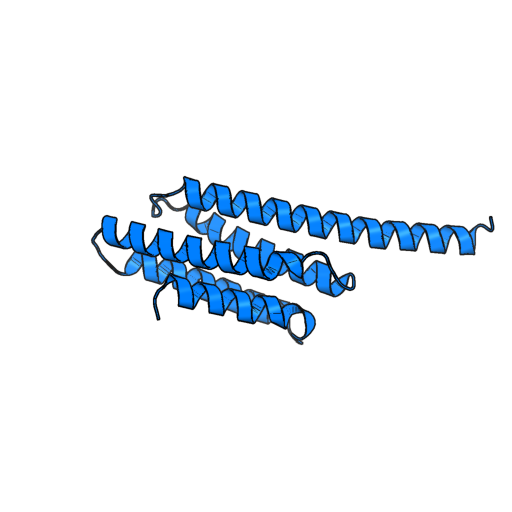13 O O . ASP A 1 103 ? 17.054 -6.860 -10.950 1.00 58.56 103 ASP A O 1
ATOM 817 N N . GLY A 1 104 ? 14.911 -7.362 -10.595 1.00 63.47 104 GLY A N 1
ATOM 818 C CA . GLY A 1 104 ? 14.365 -6.613 -11.729 1.00 63.47 104 GLY A CA 1
ATOM 819 C C . GLY A 1 104 ? 14.129 -5.117 -11.501 1.00 63.47 104 GLY A C 1
ATOM 820 O O . GLY A 1 104 ? 13.626 -4.463 -12.411 1.00 63.47 104 GLY A O 1
ATOM 821 N N . ILE A 1 105 ? 14.424 -4.567 -10.315 1.00 67.81 105 ILE A N 1
ATOM 822 C CA . ILE A 1 105 ? 14.245 -3.132 -10.031 1.00 67.81 105 ILE A CA 1
ATOM 823 C C . ILE A 1 105 ? 15.573 -2.475 -9.647 1.00 67.81 105 ILE A C 1
ATOM 825 O O . ILE A 1 105 ? 16.158 -2.798 -8.609 1.00 67.81 105 ILE A O 1
ATOM 829 N N . GLY A 1 106 ? 16.002 -1.509 -10.468 1.00 66.81 106 GLY A N 1
ATOM 830 C CA . GLY A 1 106 ? 17.209 -0.705 -10.253 1.00 66.81 106 GLY A CA 1
ATOM 831 C C . GLY A 1 106 ? 17.111 0.235 -9.045 1.00 66.81 106 GLY A C 1
ATOM 832 O O . GLY A 1 106 ? 17.997 0.238 -8.189 1.00 66.81 106 GLY A O 1
ATOM 833 N N . ASP A 1 107 ? 16.003 0.975 -8.892 1.00 75.81 107 ASP A N 1
ATOM 834 C CA . ASP A 1 107 ? 15.813 1.906 -7.765 1.00 75.81 107 ASP A CA 1
ATOM 835 C C . ASP A 1 107 ? 15.238 1.223 -6.511 1.00 75.81 107 ASP A C 1
ATOM 837 O O . ASP A 1 107 ? 14.094 1.425 -6.085 1.00 75.81 107 ASP A O 1
ATOM 841 N N . ARG A 1 108 ? 16.078 0.406 -5.873 1.00 81.38 108 ARG A N 1
ATOM 842 C CA . ARG A 1 108 ? 15.767 -0.221 -4.577 1.00 81.38 108 ARG A CA 1
ATOM 843 C C . ARG A 1 108 ? 15.586 0.801 -3.456 1.00 81.38 108 ARG A C 1
ATOM 845 O O . ARG A 1 108 ? 14.926 0.507 -2.459 1.00 81.38 108 ARG A O 1
ATOM 852 N N . HIS A 1 109 ? 16.165 1.993 -3.595 1.00 85.56 109 HIS A N 1
ATOM 853 C CA . HIS A 1 109 ? 16.110 3.019 -2.565 1.00 85.56 109 HIS A CA 1
ATOM 854 C C . HIS A 1 109 ? 14.714 3.646 -2.482 1.00 85.56 109 HIS A C 1
ATOM 856 O O . HIS A 1 109 ? 14.152 3.740 -1.389 1.00 85.56 109 HIS A O 1
ATOM 862 N N . ALA A 1 110 ? 14.118 4.031 -3.615 1.00 85.56 110 ALA A N 1
ATOM 863 C CA . ALA A 1 110 ? 12.750 4.545 -3.649 1.00 85.56 110 ALA A CA 1
ATOM 864 C C . ALA A 1 110 ? 11.738 3.516 -3.129 1.00 85.56 110 ALA A C 1
ATOM 866 O O . ALA A 1 110 ? 10.907 3.855 -2.286 1.00 85.56 110 ALA A O 1
ATOM 867 N N . LEU A 1 111 ? 11.864 2.253 -3.547 1.00 86.06 111 LEU A N 1
ATOM 868 C CA . LEU A 1 111 ? 11.042 1.159 -3.027 1.00 86.06 111 LEU A CA 1
ATOM 869 C C . LEU A 1 111 ? 11.177 0.982 -1.516 1.00 86.06 111 LEU A C 1
ATOM 871 O O . LEU A 1 111 ? 10.171 0.877 -0.819 1.00 86.06 111 LEU A O 1
ATOM 875 N N . SER A 1 112 ? 12.410 0.954 -1.007 1.00 87.19 112 SER A N 1
ATOM 876 C CA . SER A 1 112 ? 12.681 0.778 0.421 1.00 87.19 112 SER A CA 1
ATOM 877 C C . SER A 1 112 ? 12.094 1.924 1.251 1.00 87.19 112 SER A C 1
ATOM 879 O O . SER A 1 112 ? 11.406 1.674 2.241 1.00 87.19 112 SER A O 1
ATOM 881 N N . ARG A 1 113 ? 12.268 3.179 0.806 1.00 91.81 113 ARG A N 1
ATOM 882 C CA . ARG A 1 113 ? 11.638 4.349 1.444 1.00 91.81 113 ARG A CA 1
ATOM 883 C C . ARG A 1 113 ? 10.117 4.227 1.482 1.00 91.81 113 ARG A C 1
ATOM 885 O O . ARG A 1 113 ? 9.514 4.464 2.524 1.00 91.81 113 ARG A O 1
ATOM 892 N N . LEU A 1 114 ? 9.502 3.837 0.368 1.00 92.12 114 LEU A N 1
ATOM 893 C CA . LEU A 1 114 ? 8.051 3.706 0.280 1.00 92.12 114 LEU A CA 1
ATOM 894 C C . LEU A 1 114 ? 7.521 2.560 1.156 1.00 92.12 114 LEU A C 1
ATOM 896 O O . LEU A 1 114 ? 6.500 2.708 1.825 1.00 92.12 114 LEU A O 1
ATOM 900 N N . ALA A 1 115 ? 8.239 1.438 1.211 1.00 91.06 115 ALA A N 1
ATOM 901 C CA . ALA A 1 115 ? 7.924 0.313 2.088 1.00 91.06 115 ALA A CA 1
ATOM 902 C C . ALA A 1 115 ? 8.053 0.680 3.578 1.00 91.06 115 ALA A C 1
ATOM 904 O O . ALA A 1 115 ? 7.228 0.253 4.394 1.00 91.06 115 ALA A O 1
ATOM 905 N N . ALA A 1 116 ? 9.062 1.480 3.941 1.00 91.56 116 ALA A N 1
ATOM 906 C CA . ALA A 1 116 ? 9.220 2.016 5.291 1.00 91.56 116 ALA A CA 1
ATOM 907 C C . ALA A 1 116 ? 8.055 2.945 5.660 1.00 91.56 116 ALA A C 1
ATOM 909 O O . ALA A 1 116 ? 7.416 2.724 6.686 1.00 91.56 116 ALA A O 1
ATOM 910 N N . TYR A 1 117 ? 7.705 3.887 4.781 1.00 94.06 117 TYR A N 1
ATOM 911 C CA . TYR A 1 117 ? 6.562 4.784 4.973 1.00 94.06 117 TYR A CA 1
ATOM 912 C C . TYR A 1 117 ? 5.243 4.015 5.150 1.00 94.06 117 TYR A C 1
ATOM 914 O O . TYR A 1 117 ? 4.509 4.247 6.105 1.00 94.06 117 TYR A O 1
ATOM 922 N N . LEU A 1 118 ? 4.966 3.009 4.312 1.00 94.81 118 LEU A N 1
ATOM 923 C CA . LEU A 1 118 ? 3.792 2.141 4.481 1.00 94.81 118 LEU A CA 1
ATOM 924 C C . LEU A 1 118 ? 3.776 1.422 5.836 1.00 94.81 118 LEU A C 1
ATOM 926 O O . LEU A 1 118 ? 2.714 1.257 6.434 1.00 94.81 118 LEU A O 1
ATOM 930 N N . SER A 1 119 ? 4.941 0.982 6.314 1.00 93.38 119 SER A N 1
ATOM 931 C CA . SER A 1 119 ? 5.059 0.292 7.603 1.00 93.38 119 SER A CA 1
ATOM 932 C C . SER A 1 119 ? 4.772 1.241 8.773 1.00 93.38 119 SER A C 1
ATOM 934 O O . SER A 1 119 ? 4.066 0.853 9.700 1.00 93.38 119 SER A O 1
ATOM 936 N N . GLU A 1 120 ? 5.234 2.491 8.692 1.00 94.88 120 GLU A N 1
ATOM 937 C CA . GLU A 1 120 ? 4.930 3.547 9.666 1.00 94.88 120 GLU A CA 1
ATOM 938 C C . GLU A 1 120 ? 3.424 3.855 9.719 1.00 94.88 120 GLU A C 1
ATOM 940 O O . GLU A 1 120 ? 2.829 3.910 10.797 1.00 94.88 120 GLU A O 1
ATOM 945 N N . LEU A 1 121 ? 2.772 3.978 8.556 1.00 94.94 121 LEU A N 1
ATOM 946 C CA . LEU A 1 121 ? 1.323 4.196 8.477 1.00 94.94 121 LEU A CA 1
ATOM 947 C C . LEU A 1 121 ? 0.535 3.048 9.129 1.00 94.94 121 LEU A C 1
ATOM 949 O O . LEU A 1 121 ? -0.419 3.284 9.874 1.00 94.94 121 LEU A O 1
ATOM 953 N N . VAL A 1 122 ? 0.942 1.801 8.872 1.00 95.50 122 VAL A N 1
ATOM 954 C CA . VAL A 1 122 ? 0.337 0.607 9.485 1.00 95.50 122 VAL A CA 1
ATOM 955 C C . VAL A 1 122 ? 0.543 0.602 10.999 1.00 95.50 122 VAL A C 1
ATOM 957 O O . VAL A 1 122 ? -0.391 0.300 11.743 1.00 95.50 122 VAL A O 1
ATOM 960 N N . GLU A 1 123 ? 1.737 0.952 11.480 1.00 94.38 123 GLU A N 1
ATOM 961 C CA . GLU A 1 123 ? 2.020 1.042 12.914 1.00 94.38 123 GLU A CA 1
ATOM 962 C C . GLU A 1 123 ? 1.131 2.086 13.596 1.00 94.38 123 GLU A C 1
ATOM 964 O O . GLU A 1 123 ? 0.505 1.782 14.613 1.00 94.38 123 GLU A O 1
ATOM 969 N N . ARG A 1 124 ? 0.973 3.266 12.988 1.00 94.00 124 ARG A N 1
ATOM 970 C CA . ARG A 1 124 ? 0.079 4.320 13.482 1.00 94.00 124 ARG A CA 1
ATOM 971 C C . ARG A 1 124 ? -1.373 3.848 13.603 1.00 94.00 124 ARG A C 1
ATOM 973 O O . ARG A 1 124 ? -2.001 4.063 14.637 1.00 94.00 124 ARG A O 1
ATOM 980 N N . ILE A 1 125 ? -1.895 3.149 12.595 1.00 93.62 125 ILE A N 1
ATOM 981 C CA . ILE A 1 125 ? -3.254 2.577 12.636 1.00 93.62 125 ILE A CA 1
ATOM 982 C C . ILE A 1 125 ? -3.373 1.503 13.726 1.00 93.62 125 ILE A C 1
ATOM 984 O O . ILE A 1 125 ? -4.381 1.422 14.430 1.00 93.62 125 ILE A O 1
ATOM 988 N N . ASN A 1 126 ? -2.342 0.676 13.896 1.00 91.50 126 ASN A N 1
ATOM 989 C CA . ASN A 1 126 ? -2.321 -0.353 14.931 1.00 91.50 126 ASN A CA 1
ATOM 990 C C . ASN A 1 126 ? -2.272 0.231 16.349 1.00 91.50 126 ASN A C 1
ATOM 992 O O . ASN A 1 126 ? -2.846 -0.365 17.264 1.00 91.50 126 ASN A O 1
ATOM 996 N N . LEU A 1 127 ? -1.610 1.374 16.547 1.00 91.19 127 LEU A N 1
ATOM 997 C CA . LEU A 1 127 ? -1.644 2.110 17.810 1.00 91.19 127 LEU A CA 1
ATOM 998 C C . LEU A 1 127 ? -3.060 2.609 18.108 1.00 91.19 127 LEU A C 1
ATOM 1000 O O . LEU A 1 127 ? -3.589 2.283 19.170 1.00 91.19 127 LEU A O 1
ATOM 1004 N N . GLU A 1 128 ? -3.716 3.255 17.143 1.00 89.81 128 GLU A N 1
ATOM 1005 C CA . GLU A 1 128 ? -5.108 3.710 17.276 1.00 89.81 128 GLU A CA 1
ATOM 1006 C C . GLU A 1 128 ? -6.057 2.543 17.629 1.00 89.81 128 GLU A C 1
ATOM 1008 O O . GLU A 1 128 ? -6.835 2.606 18.583 1.00 89.81 128 GLU A O 1
ATOM 1013 N N . LEU A 1 129 ? -5.924 1.398 16.946 1.00 89.75 129 LEU A N 1
ATOM 1014 C CA . LEU A 1 129 ? -6.683 0.177 17.254 1.00 89.75 129 LEU A CA 1
ATOM 1015 C C . LEU A 1 129 ? -6.483 -0.311 18.698 1.00 89.75 129 LEU A C 1
ATOM 1017 O O . LEU A 1 129 ? -7.420 -0.821 19.326 1.00 89.75 129 LEU A O 1
ATOM 1021 N N . ARG A 1 130 ? -5.259 -0.215 19.230 1.00 88.25 130 ARG A N 1
ATOM 1022 C CA . ARG A 1 130 ? -4.946 -0.608 20.614 1.00 88.25 130 ARG A CA 1
ATOM 1023 C C . ARG A 1 130 ? -5.523 0.385 21.615 1.00 88.25 130 ARG A C 1
ATOM 1025 O O . ARG A 1 130 ? -6.048 -0.053 22.640 1.00 88.25 130 ARG A O 1
ATOM 1032 N N . GLU A 1 131 ? -5.458 1.679 21.325 1.00 86.75 131 GLU A N 1
ATOM 1033 C CA . GLU A 1 131 ? -6.021 2.730 22.173 1.00 86.75 131 GLU A CA 1
ATOM 1034 C C . GLU A 1 131 ? -7.537 2.589 22.308 1.00 86.75 131 GLU A C 1
ATOM 1036 O O . GLU A 1 131 ? -8.049 2.546 23.433 1.00 86.75 131 GLU A O 1
ATOM 1041 N N . GLN A 1 132 ? -8.246 2.377 21.195 1.00 84.75 132 GLN A N 1
ATOM 1042 C CA . GLN A 1 132 ? -9.692 2.149 21.206 1.00 84.75 132 GLN A CA 1
ATOM 1043 C C . GLN A 1 132 ? -10.071 0.910 22.036 1.00 84.75 132 GLN A C 1
ATOM 1045 O O . GLN A 1 132 ? -10.973 0.968 22.879 1.00 84.75 132 GLN A O 1
ATOM 1050 N N . LYS A 1 133 ? -9.332 -0.201 21.892 1.00 80.12 133 LYS A N 1
ATOM 1051 C CA . LYS A 1 133 ? -9.538 -1.413 22.711 1.00 80.12 133 LYS A CA 1
ATOM 1052 C C . LYS A 1 133 ? -9.240 -1.177 24.194 1.00 80.12 133 LYS A C 1
ATOM 1054 O O . LYS A 1 133 ? -9.995 -1.627 25.056 1.00 80.12 133 LYS A O 1
ATOM 1059 N N . GLY A 1 134 ? -8.158 -0.468 24.511 1.00 75.75 134 GLY A N 1
ATOM 1060 C CA . GLY A 1 134 ? -7.758 -0.151 25.883 1.00 75.75 134 GLY A CA 1
ATOM 1061 C C . GLY A 1 134 ? -8.737 0.786 26.596 1.00 75.75 134 GLY A C 1
ATOM 1062 O O . GLY A 1 134 ? -8.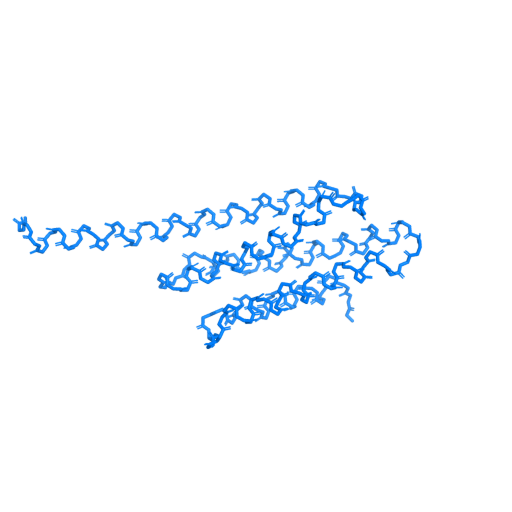987 0.614 27.792 1.00 75.75 134 GLY A O 1
ATOM 1063 N N . GLY A 1 135 ? -9.328 1.739 25.870 1.00 73.31 135 GLY A N 1
ATOM 1064 C CA . GLY A 1 135 ? -10.411 2.595 26.355 1.00 73.31 135 GLY A CA 1
ATOM 1065 C C . GLY A 1 135 ? -11.687 1.806 26.652 1.00 73.31 135 GLY A C 1
ATOM 1066 O O . GLY A 1 135 ? -12.296 1.993 27.708 1.00 73.31 135 GLY A O 1
ATOM 1067 N N . LEU A 1 136 ? -12.044 0.857 25.779 1.00 68.50 136 LEU A N 1
ATOM 1068 C CA . LEU A 1 136 ? -13.190 -0.033 25.982 1.00 68.50 136 LEU A CA 1
ATOM 1069 C C . LEU A 1 136 ? -13.014 -0.912 27.232 1.00 68.50 136 LEU A C 1
ATOM 1071 O O . LEU A 1 136 ? -13.907 -0.990 28.074 1.00 68.50 136 LEU A O 1
ATOM 1075 N N . LEU A 1 137 ? -11.835 -1.520 27.398 1.00 67.75 137 LEU A N 1
ATOM 1076 C CA . LEU A 1 137 ? -11.514 -2.355 28.560 1.00 67.75 137 LEU A CA 1
ATOM 1077 C C . LEU A 1 137 ? -11.504 -1.556 29.870 1.00 67.75 137 LEU A C 1
ATOM 1079 O O . LEU A 1 137 ? -11.943 -2.068 30.899 1.00 67.75 137 LEU A O 1
ATOM 1083 N N . ARG A 1 138 ? -11.040 -0.299 29.846 1.00 71.12 138 ARG A N 1
ATOM 1084 C CA . ARG A 1 138 ? -11.116 0.606 31.006 1.00 71.12 138 ARG A CA 1
ATOM 1085 C C . ARG A 1 138 ? -12.560 0.950 31.374 1.00 71.12 138 ARG A C 1
ATOM 1087 O O . ARG A 1 138 ? -12.893 0.896 32.554 1.00 71.12 138 ARG A O 1
ATOM 1094 N N . ARG A 1 139 ? -13.421 1.233 30.389 1.00 70.12 139 ARG A N 1
ATOM 1095 C CA . ARG A 1 139 ? -14.858 1.478 30.620 1.00 70.12 139 ARG A CA 1
ATOM 1096 C C . ARG A 1 139 ? -15.565 0.254 31.205 1.00 70.12 139 ARG A C 1
ATOM 1098 O O . ARG A 1 139 ? -16.282 0.391 32.189 1.00 70.12 139 ARG A O 1
ATOM 1105 N N . LEU A 1 140 ? -15.316 -0.939 30.658 1.00 75.19 140 LEU A N 1
ATOM 1106 C CA . LEU A 1 140 ? -15.888 -2.185 31.183 1.00 75.19 140 LEU A CA 1
ATOM 1107 C C . LEU A 1 140 ? -15.413 -2.475 32.609 1.00 75.19 140 LEU A C 1
ATOM 1109 O O . LEU A 1 140 ? -16.210 -2.870 33.453 1.00 75.19 140 LEU A O 1
ATOM 1113 N N . ARG A 1 141 ? -14.131 -2.232 32.908 1.00 69.88 141 ARG A N 1
ATOM 1114 C CA . ARG A 1 141 ? -13.596 -2.399 34.265 1.00 69.88 141 ARG A CA 1
ATOM 1115 C C . ARG A 1 141 ? -14.238 -1.430 35.259 1.00 69.88 141 ARG A C 1
ATOM 1117 O O . ARG A 1 141 ? -14.571 -1.863 36.352 1.00 69.88 141 ARG A O 1
ATOM 1124 N N . GLY A 1 142 ? -14.453 -0.168 34.882 1.00 76.06 142 GLY A N 1
ATOM 1125 C CA . GLY A 1 142 ? -15.170 0.801 35.722 1.00 76.06 142 GLY A CA 1
ATOM 1126 C C . GLY A 1 142 ? -16.619 0.391 35.998 1.00 76.06 142 GLY A C 1
ATOM 1127 O O . GLY A 1 142 ? -17.087 0.515 37.123 1.00 76.06 142 GLY A O 1
ATOM 1128 N N . PHE A 1 143 ? -17.302 -0.186 35.005 1.00 75.44 143 PHE A N 1
ATOM 1129 C CA . PHE A 1 143 ? -18.679 -0.664 35.162 1.00 75.44 143 PHE A CA 1
ATOM 1130 C C . PHE A 1 143 ? -18.785 -1.937 36.020 1.00 75.44 143 PHE A C 1
ATOM 1132 O O . PHE A 1 143 ? -19.735 -2.094 36.779 1.00 75.44 143 PHE A O 1
ATOM 1139 N N . LEU A 1 144 ? -17.812 -2.849 35.910 1.00 73.44 144 LEU A N 1
ATOM 1140 C CA . LEU A 1 144 ? -17.809 -4.129 36.630 1.00 73.44 144 LEU A CA 1
ATOM 1141 C C . LEU A 1 144 ? -17.224 -4.045 38.047 1.00 73.44 144 LEU A C 1
ATOM 1143 O O . LEU A 1 144 ? -17.593 -4.851 38.895 1.00 73.44 144 LEU A O 1
ATOM 1147 N N . PHE A 1 145 ? -16.313 -3.103 38.305 1.00 76.38 145 PHE A N 1
ATOM 1148 C CA . PHE A 1 145 ? -15.580 -3.011 39.573 1.00 76.38 145 PHE A CA 1
ATOM 1149 C C . PHE A 1 145 ? -15.771 -1.689 40.324 1.00 76.38 145 PHE A C 1
ATOM 1151 O O . PHE A 1 145 ? -15.023 -1.447 41.263 1.00 76.38 145 PHE A O 1
ATOM 1158 N N . GLY A 1 146 ? -16.767 -0.879 39.943 1.00 52.16 146 GLY A N 1
ATOM 1159 C CA . GLY A 1 146 ? -17.306 0.229 40.739 1.00 52.16 146 GLY A CA 1
ATOM 1160 C C . GLY A 1 146 ? -16.254 1.084 41.445 1.00 52.16 146 GLY A C 1
ATOM 1161 O O . GLY A 1 146 ? -16.057 0.942 42.650 1.00 52.16 146 GLY A O 1
ATOM 1162 N N . ALA A 1 147 ? -15.609 1.972 40.690 1.00 47.97 147 ALA A N 1
ATOM 1163 C CA . ALA A 1 147 ? -15.023 3.188 41.245 1.00 47.97 147 ALA A CA 1
ATOM 1164 C C . ALA A 1 147 ? -15.949 4.358 40.910 1.00 47.97 147 ALA A C 1
ATOM 1166 O O . ALA A 1 147 ? -16.371 4.427 39.730 1.00 47.97 147 ALA A O 1
#

Nearest PDB structures (foldseek):
  6z0c-assembly4_D  TM=3.188E-01  e=5.128E-01  Escherichia coli
  6z0c-assembly1_A  TM=2.313E-01  e=3.128E-01  Escherichia coli
  5ecf-assembly10_J  TM=3.669E-01  e=1.521E+00  Talaromyces marneffei PM1
  8j7v-assembly1_A  TM=2.687E-01  e=4.981E+00  Homo sapiens
  8j7w-assembly1_A  TM=3.167E-01  e=9.951E+00  Homo sapiens

pLDDT: mean 87.4, std 9.65, range [47.97, 96.88]

Foldseek 3Di:
DALLQVLLCLLLVCLVCLVPDPCLVVVLVVSLVVLLVSLVCLLPVDPDLVSSQVSVVSNLNSVVVSCVVSLVVALDDDLSSLVSNLSNLVSVLVSLVVVLVPPSHPCNPSSVVSSVVSVVSSVSSVVSSVVVVVVVVVVVCCVVVPD

Secondary structure (DSSP, 8-state):
--HHHHHHHHHHHHHHTGGG-TTHHHHHHHHHHHHHHHHHHHHTS-S-HHHHHHHHHHHHHHHHHHHHHHHTTTT-S-HHHHHHHHHHHHHHHHHHHHHHHSTT-S-HHHHHHHHHHHHHHHHHHHHHHHHHHHHHHHHHHHHHHT-

Solvent-accessible surface area (backbone atoms only — not comparable to full-atom values): 8042 Å² total; per-residue (Å²): 131,55,64,23,58,52,42,17,52,57,50,39,60,52,65,75,41,59,80,75,47,93,54,50,71,64,51,49,49,52,49,42,53,55,50,48,51,51,55,50,48,41,64,67,67,49,93,50,62,70,60,29,50,53,49,46,52,34,35,52,50,13,46,52,53,29,49,62,67,44,48,84,59,56,73,54,76,54,69,68,44,34,51,48,52,34,54,51,42,50,43,52,37,52,54,54,49,61,48,70,74,40,92,82,55,86,66,54,63,64,52,50,52,51,44,50,52,39,50,51,55,36,50,53,25,51,49,51,51,48,51,58,52,52,53,51,53,50,53,50,46,42,72,73,64,70,118

Radius of gyration: 18.25 Å; Cα contacts (8 Å, |Δi|>4): 116; chains: 1; bounding box: 36×23×65 Å

Mean predicted aligned error: 6.29 Å

Sequence (147 aa):
MGVKSELKEFVLNFGRSLGEKEAFEGELLKFRLALKARVVRVLSFSPDEAVKEQLMAQLLEGLEEALKELEESLGRGEPEQLRRQALFLEGINGTLKDFLADDGIGDRHALSRLAAYLSELVERINLELREQKGGLLRRLRGFLFGA